Protein AF-A0A223ZMF4-F1 (afdb_monomer)

Mean predicted aligned error: 2.94 Å

Nearest PDB structures (foldseek):
  4goa-assembly1_A  TM=9.915E-01  e=5.843E-06  Canavalia ensiformis
  4gy7-assembly1_A  TM=9.925E-01  e=1.086E-05  Canavalia ensiformis
  1e9z-assembly1_B  TM=9.971E-01  e=1.335E-05  Helicobacter pylori
  1e9y-assembly1_B  TM=9.977E-01  e=1.883E-05  Helicobacter pylori
  4g7e-assembly1_A  TM=9.930E-01  e=2.480E-05  Cajanus cajan

Organism: NCBI:txid198431

Secondary structure (DSSP, 8-state):
--SSS--S---TT------TT----PPEEEEEEE-S-TTHHHHHHHTTEEEEEEE--SS-HHHHH-----HHHHHTT-

Solvent-accessible surface area (backbone atoms only — not comparable to full-atom values): 5122 Å² total; per-residue (Å²): 138,87,71,83,92,76,86,78,86,82,54,100,87,57,86,84,81,92,56,86,97,61,86,89,75,82,65,37,74,44,74,82,35,53,42,39,55,78,67,57,58,55,58,36,44,78,74,44,30,75,41,82,37,62,15,26,80,27,85,40,74,63,17,77,75,35,56,48,44,74,56,72,72,46,57,76,73,106

InterPro domains:
  IPR006680 Amidohydrolase-related [PF01979] (23-75)
  IPR011059 Metal-dependent hydrolase, composite domain superfamily [G3DSA:2.30.40.10] (1-26)
  IPR017951 Urease alpha subunit, C-terminal [PS51368] (27-78)
  IPR032466 Metal-dependent hydrolase [SSF51556] (27-78)
  IPR050112 Urease Alpha Subunit [PTHR43440] (1-78)

Sequence (78 aa):
DVQPGVDIVIGPGTEIIAGEGLIATPGAIDAHIHFICPQQVEEALMSGVTTRIGGGTGPATGTNATTCTPGRWNLHRM

pLDDT: mean 98.01, std 2.06, range [81.06, 98.81]

Foldseek 3Di:
DPDPPDPDDDDPPDDDDDQPPHDDDQQAAAADDLPQDPVVVVVSVVVRHPHYHFAYQHNDPDSVVGRHQDDDVSVVVD

Radius of gyration: 20.18 Å; Cα contacts (8 Å, |Δi|>4): 84; chains: 1; bounding box: 45×25×51 Å

Structure (mmCIF, N/CA/C/O backbone):
data_AF-A0A223ZMF4-F1
#
_entry.id   AF-A0A223ZMF4-F1
#
loop_
_atom_site.group_PDB
_atom_site.id
_atom_site.type_symbol
_atom_site.label_atom_id
_atom_site.label_alt_id
_atom_site.label_comp_id
_atom_site.label_asym_id
_atom_site.label_entity_id
_atom_site.label_seq_id
_atom_site.pdbx_PDB_ins_code
_atom_site.Cartn_x
_atom_site.Cartn_y
_atom_site.Cartn_z
_atom_site.occupancy
_atom_site.B_iso_or_equiv
_atom_site.auth_seq_id
_atom_site.auth_comp_id
_atom_site.auth_asym_id
_atom_site.auth_atom_id
_atom_site.pdbx_PDB_model_num
ATOM 1 N N . ASP A 1 1 ? -21.474 -7.432 25.348 1.00 81.06 1 ASP A N 1
ATOM 2 C CA . ASP A 1 1 ? -22.684 -8.076 25.916 1.00 81.06 1 ASP A CA 1
ATOM 3 C C . ASP A 1 1 ? -23.695 -7.099 26.502 1.00 81.06 1 ASP A C 1
ATOM 5 O O . ASP A 1 1 ? -24.884 -7.301 26.315 1.00 81.06 1 ASP A O 1
ATOM 9 N N . VAL A 1 2 ? -23.248 -6.052 27.206 1.00 95.06 2 VAL A N 1
ATOM 10 C CA . VAL A 1 2 ? -24.124 -5.149 27.985 1.00 95.06 2 VAL A CA 1
ATOM 11 C C . VAL A 1 2 ? -24.313 -3.749 27.383 1.00 95.06 2 VAL A C 1
ATOM 13 O O . VAL A 1 2 ? -25.130 -2.978 27.877 1.00 95.06 2 VAL A O 1
ATOM 16 N N . GLN A 1 3 ? -23.548 -3.392 26.347 1.00 97.81 3 GLN A N 1
ATOM 17 C CA . GLN A 1 3 ? -23.615 -2.073 25.710 1.00 97.81 3 GLN A CA 1
ATOM 18 C C . GLN A 1 3 ? -24.600 -2.092 24.527 1.00 97.81 3 GLN A C 1
ATOM 20 O O . GLN A 1 3 ? -24.566 -3.039 23.738 1.00 97.81 3 GLN A O 1
ATOM 25 N N . PRO A 1 4 ? -25.469 -1.074 24.381 1.00 96.94 4 PRO A N 1
ATOM 26 C CA . PRO A 1 4 ? -26.373 -0.966 23.238 1.00 96.94 4 PRO A CA 1
ATOM 27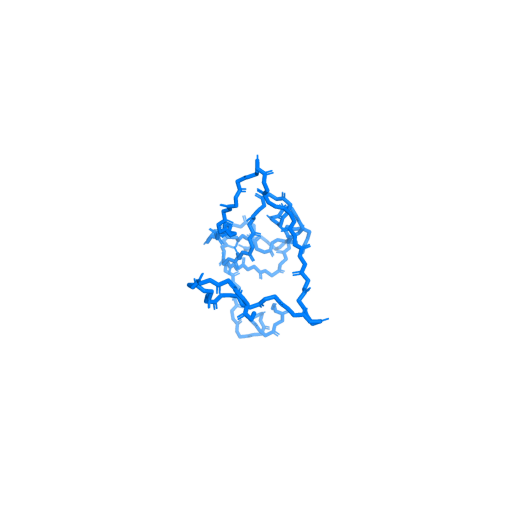 C C . PRO A 1 4 ? -25.633 -0.490 21.973 1.00 96.94 4 PRO A C 1
ATOM 29 O O . PRO A 1 4 ? -24.678 0.274 22.071 1.00 96.94 4 PRO A O 1
ATOM 32 N N . GLY A 1 5 ? -26.110 -0.894 20.787 1.00 96.25 5 GLY A N 1
ATOM 33 C CA . GLY A 1 5 ? -25.682 -0.326 19.495 1.00 96.25 5 GLY A CA 1
ATOM 34 C C . GLY A 1 5 ? -24.243 -0.641 19.063 1.00 96.25 5 GLY A C 1
ATOM 35 O O . GLY A 1 5 ? -23.610 0.189 18.420 1.00 96.25 5 GLY A O 1
ATOM 36 N N . VAL A 1 6 ? -23.702 -1.799 19.451 1.00 96.75 6 VAL A N 1
ATOM 37 C CA . VAL A 1 6 ? -22.328 -2.203 19.110 1.00 96.75 6 VAL A CA 1
ATOM 38 C C . VAL A 1 6 ? -22.291 -2.946 17.770 1.00 96.75 6 VAL A C 1
ATOM 40 O O . 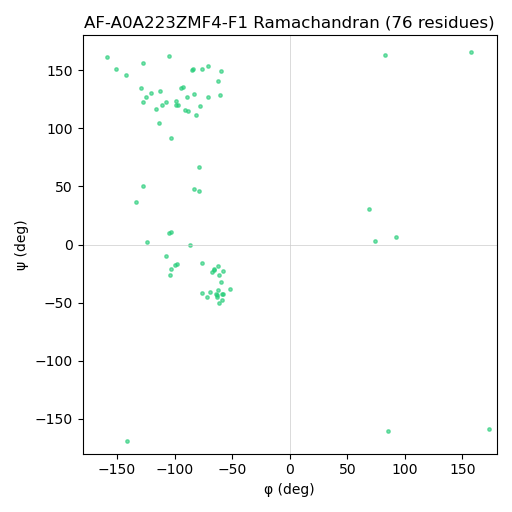VAL A 1 6 ? -22.781 -4.069 17.691 1.00 96.75 6 VAL A O 1
ATOM 43 N N . ASP A 1 7 ? -21.633 -2.355 16.765 1.00 96.88 7 ASP A N 1
ATOM 44 C CA . ASP A 1 7 ? -21.374 -2.981 15.452 1.00 96.88 7 ASP A CA 1
ATOM 45 C C . ASP A 1 7 ? -19.924 -3.486 15.288 1.00 96.88 7 ASP A C 1
ATOM 47 O O . ASP A 1 7 ? -19.649 -4.359 14.466 1.00 96.88 7 ASP A O 1
ATOM 51 N N . ILE A 1 8 ? -18.982 -2.960 16.082 1.00 97.06 8 ILE A N 1
ATOM 52 C CA . ILE A 1 8 ? -17.569 -3.370 16.096 1.00 97.06 8 ILE A CA 1
ATOM 53 C C . ILE A 1 8 ? -17.272 -4.021 17.449 1.00 97.06 8 ILE A C 1
ATOM 55 O O . ILE A 1 8 ? -17.165 -3.344 18.471 1.00 97.06 8 ILE A O 1
ATOM 59 N N . VAL A 1 9 ? -17.166 -5.350 17.462 1.00 96.81 9 VAL A N 1
ATOM 60 C CA . VAL A 1 9 ? -16.985 -6.139 18.690 1.00 96.81 9 VAL A CA 1
ATOM 61 C C . VAL A 1 9 ? -15.511 -6.187 19.097 1.00 96.81 9 VAL A C 1
ATOM 63 O O . VAL A 1 9 ? -14.653 -6.565 18.302 1.00 96.81 9 VAL A O 1
ATOM 66 N N . ILE A 1 10 ? -15.232 -5.869 20.363 1.00 97.75 10 ILE A N 1
ATOM 67 C CA . ILE A 1 10 ? -13.917 -6.045 20.990 1.00 97.75 10 ILE A CA 1
ATOM 68 C C . ILE A 1 10 ? -13.942 -7.339 21.805 1.00 97.75 10 ILE A C 1
ATOM 70 O O . ILE A 1 10 ? -14.787 -7.506 22.686 1.00 97.75 10 ILE A O 1
ATOM 74 N N . GLY A 1 11 ? -13.020 -8.254 21.514 1.00 97.50 11 GLY A N 1
ATOM 75 C CA . GLY A 1 11 ? -12.900 -9.540 22.193 1.00 97.50 11 GLY A CA 1
ATOM 76 C C . GLY A 1 11 ? -11.444 -9.958 22.414 1.00 97.50 11 GLY A C 1
ATOM 77 O O . GLY A 1 11 ? -10.530 -9.168 22.190 1.00 97.50 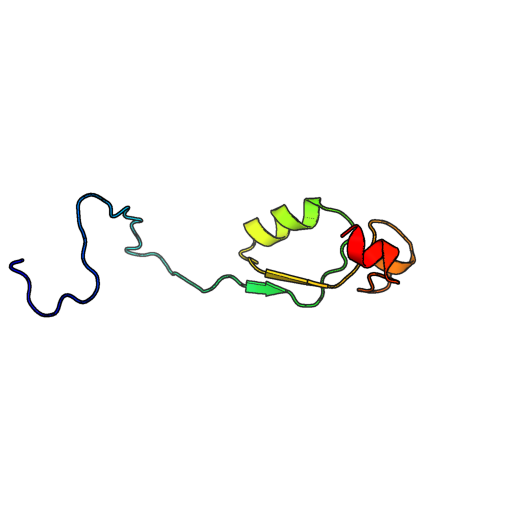11 GLY A O 1
ATOM 78 N N . PRO A 1 12 ? -11.197 -11.217 22.818 1.00 97.69 12 PRO A N 1
ATOM 79 C CA . PRO A 1 12 ? -9.853 -11.695 23.159 1.00 97.69 12 PRO A CA 1
ATOM 80 C C . PRO A 1 12 ? -8.836 -11.664 22.007 1.00 97.69 12 PRO A C 1
ATOM 82 O O . PRO A 1 12 ? -7.640 -11.749 22.255 1.00 97.69 12 PRO A O 1
ATOM 85 N N . GLY A 1 13 ? -9.304 -11.585 20.756 1.00 97.94 13 GLY A N 1
ATOM 86 C CA . GLY A 1 13 ? -8.465 -11.507 19.555 1.00 97.94 13 GLY A CA 1
ATOM 87 C C . GLY A 1 13 ? -8.368 -10.108 18.942 1.00 97.94 13 GLY A C 1
ATOM 88 O O . GLY A 1 13 ? -7.925 -9.990 17.803 1.00 97.94 13 GLY A O 1
ATOM 89 N N . THR A 1 14 ? -8.835 -9.069 19.639 1.00 98.19 14 THR A N 1
ATOM 90 C CA . THR A 1 14 ? -8.851 -7.694 19.124 1.00 98.19 14 THR A CA 1
ATOM 91 C C . THR A 1 14 ? -7.639 -6.916 19.637 1.00 98.19 14 THR A C 1
ATOM 93 O O . THR A 1 14 ? -7.496 -6.730 20.841 1.00 98.19 14 THR A O 1
ATOM 96 N N . GLU A 1 15 ? -6.800 -6.426 18.722 1.00 98.38 15 GLU A N 1
ATOM 97 C CA . GLU A 1 15 ? -5.743 -5.448 19.020 1.00 98.38 15 GLU A CA 1
ATOM 98 C C . GLU A 1 15 ? -6.304 -4.017 18.984 1.00 98.38 15 GLU A C 1
ATOM 100 O O . GLU A 1 15 ? -7.249 -3.739 18.238 1.00 98.38 15 GLU A O 1
ATOM 105 N N . ILE A 1 16 ? -5.726 -3.109 19.776 1.00 97.81 16 ILE A N 1
ATOM 106 C CA . ILE A 1 16 ? -6.191 -1.730 19.942 1.00 97.81 16 ILE A CA 1
ATOM 107 C C . ILE A 1 16 ? -5.060 -0.740 19.647 1.00 97.81 16 ILE A C 1
ATOM 109 O O . ILE A 1 16 ? -3.999 -0.768 20.263 1.00 97.81 16 ILE A O 1
ATOM 113 N N . ILE A 1 17 ? -5.332 0.213 18.753 1.00 98.00 17 ILE A N 1
ATOM 114 C CA . ILE A 1 17 ? -4.497 1.400 18.537 1.00 98.00 17 ILE A CA 1
ATOM 115 C C . ILE A 1 17 ? -5.278 2.621 19.034 1.00 98.00 17 ILE A C 1
ATOM 117 O O . ILE A 1 17 ? -6.375 2.896 18.547 1.00 98.00 17 ILE A O 1
ATOM 121 N N . ALA A 1 18 ? -4.717 3.336 20.011 1.00 98.00 18 ALA A N 1
ATOM 122 C CA . ALA A 1 18 ? -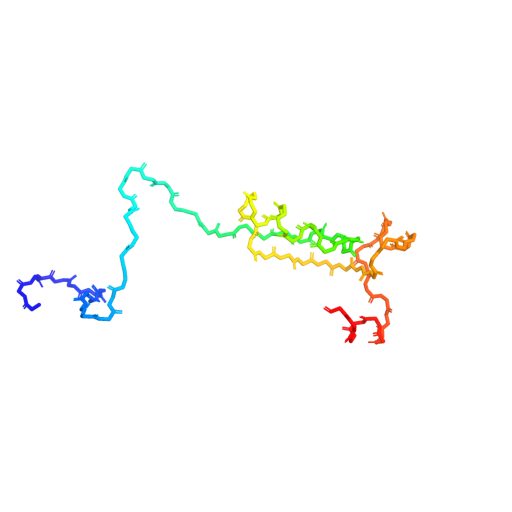5.292 4.556 20.577 1.00 98.00 18 ALA A CA 1
ATOM 123 C C . ALA A 1 18 ? -5.211 5.718 19.567 1.00 98.00 18 ALA A C 1
ATOM 125 O O . ALA A 1 18 ? -4.145 5.996 19.016 1.00 98.00 18 ALA A O 1
ATOM 126 N N . GLY A 1 19 ? -6.345 6.368 19.300 1.00 97.19 19 GLY A N 1
ATOM 127 C CA . GLY A 1 19 ? -6.487 7.419 18.281 1.00 97.19 19 GLY A CA 1
ATOM 128 C C . GLY A 1 19 ? -7.023 8.745 18.822 1.00 97.19 19 GLY A C 1
ATOM 129 O O . GLY A 1 19 ? -7.257 9.676 18.051 1.00 97.19 19 GLY A O 1
ATOM 130 N N . GLU A 1 20 ? -7.260 8.847 20.129 1.00 98.25 20 GLU A N 1
ATOM 131 C CA . GLU A 1 20 ? -7.780 10.052 20.764 1.00 98.25 20 GLU A CA 1
ATOM 132 C C . GLU A 1 20 ? -6.838 11.249 20.561 1.00 98.25 20 GLU A C 1
ATOM 134 O O . GLU A 1 20 ? -5.635 11.182 20.797 1.00 98.25 20 GLU A O 1
ATOM 139 N N . GLY A 1 21 ? -7.389 12.366 20.081 1.00 98.31 21 GLY A N 1
ATOM 140 C CA . GLY A 1 21 ? -6.609 13.571 19.779 1.00 98.31 21 GLY A CA 1
ATOM 141 C C . GLY A 1 21 ? -5.750 13.493 18.509 1.00 98.31 21 GLY A C 1
ATOM 142 O O . GLY A 1 21 ? -5.053 14.462 18.210 1.00 98.31 21 GLY A O 1
ATOM 143 N N . LEU A 1 22 ? -5.808 12.392 17.749 1.00 98.38 22 LEU A N 1
ATOM 144 C CA . LEU A 1 22 ? -5.101 12.224 16.477 1.00 98.38 22 LEU A CA 1
ATOM 145 C C . LEU A 1 22 ? -6.051 12.352 15.276 1.00 98.38 22 LEU A C 1
ATOM 147 O O . LEU A 1 22 ? -7.270 12.238 15.397 1.00 98.38 22 LEU A O 1
ATOM 151 N N . ILE A 1 23 ? -5.477 12.577 14.092 1.00 98.31 23 ILE A N 1
ATOM 152 C CA . ILE A 1 23 ? -6.200 12.567 12.814 1.00 98.31 23 ILE A CA 1
ATOM 153 C C . ILE A 1 23 ? -5.803 11.306 12.052 1.00 98.31 23 ILE A C 1
ATOM 155 O O . ILE A 1 23 ? -4.629 11.105 11.746 1.00 98.31 23 ILE A O 1
ATOM 159 N N . ALA A 1 24 ? -6.793 10.488 11.703 1.00 97.56 24 ALA A N 1
ATOM 160 C CA . ALA A 1 24 ? -6.620 9.384 10.771 1.00 97.56 24 A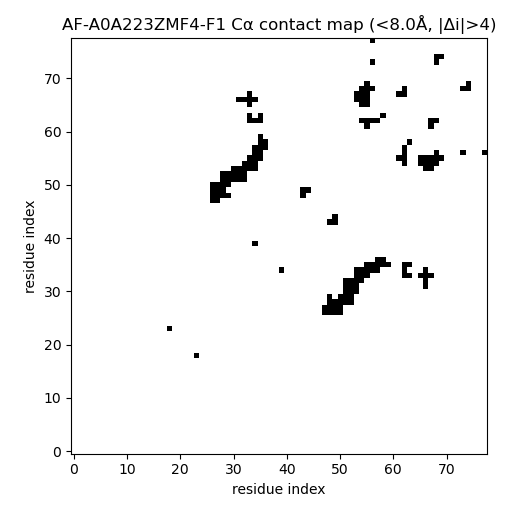LA A CA 1
ATOM 161 C C . ALA A 1 24 ? -7.000 9.836 9.355 1.00 97.56 24 ALA A C 1
ATOM 163 O O . ALA A 1 24 ? -8.039 10.467 9.150 1.00 97.56 24 ALA A O 1
ATOM 164 N N . THR A 1 25 ? -6.169 9.491 8.373 1.00 98.56 25 THR A N 1
ATOM 165 C CA . THR A 1 25 ? -6.446 9.708 6.946 1.00 98.56 25 THR A CA 1
ATOM 166 C C . THR A 1 25 ? -6.258 8.398 6.182 1.00 98.56 25 THR A C 1
ATOM 168 O O . THR A 1 25 ? -5.538 7.515 6.658 1.00 98.56 25 THR A O 1
ATOM 171 N N . PRO A 1 26 ? -6.891 8.226 5.009 1.00 98.69 26 PRO A N 1
ATOM 172 C CA . PRO A 1 26 ? -6.489 7.175 4.087 1.00 98.69 26 PRO A CA 1
ATOM 173 C C . PRO A 1 26 ? -5.027 7.363 3.677 1.00 98.69 26 PRO A C 1
ATOM 175 O O . PRO A 1 26 ? -4.555 8.492 3.556 1.00 98.69 26 PRO A O 1
ATOM 178 N N . GLY A 1 27 ? -4.327 6.265 3.400 1.00 98.69 27 GLY A N 1
ATOM 179 C CA . GLY A 1 27 ? -3.000 6.361 2.800 1.00 98.69 27 GLY A CA 1
ATOM 180 C C . GLY A 1 27 ? -3.060 7.016 1.417 1.00 98.69 27 GLY A C 1
ATOM 181 O O . GLY A 1 27 ? -3.989 6.767 0.642 1.00 98.69 27 GLY A O 1
ATOM 182 N N . ALA A 1 28 ? -2.079 7.862 1.110 1.00 98.69 28 ALA A N 1
ATOM 183 C CA . ALA A 1 28 ? -2.020 8.565 -0.164 1.00 98.69 28 ALA A CA 1
ATOM 184 C C . ALA A 1 28 ? -1.683 7.612 -1.326 1.00 98.69 28 ALA A C 1
ATOM 186 O O . ALA A 1 28 ? -1.026 6.578 -1.154 1.00 98.69 28 ALA A O 1
ATOM 187 N N . ILE A 1 29 ? -2.134 7.989 -2.523 1.00 98.75 29 ILE A N 1
ATOM 188 C CA . ILE A 1 29 ? -1.868 7.280 -3.775 1.00 98.75 29 ILE A CA 1
ATOM 189 C C . ILE A 1 29 ? -1.058 8.209 -4.673 1.00 98.75 29 ILE A C 1
ATOM 191 O O . ILE A 1 29 ? -1.561 9.253 -5.088 1.00 98.75 29 ILE A O 1
ATOM 195 N N . ASP A 1 30 ? 0.171 7.815 -4.995 1.00 98.75 30 ASP A N 1
ATOM 196 C CA . ASP A 1 30 ? 0.991 8.503 -5.990 1.00 98.75 30 ASP A CA 1
ATOM 197 C C . ASP A 1 30 ? 0.912 7.754 -7.323 1.00 98.75 30 ASP A C 1
ATOM 199 O O . ASP A 1 30 ? 1.251 6.571 -7.408 1.00 98.75 30 ASP A O 1
ATOM 203 N N . ALA A 1 31 ? 0.435 8.445 -8.358 1.00 98.62 31 ALA A N 1
ATOM 204 C CA . ALA A 1 31 ? 0.236 7.894 -9.692 1.00 98.62 31 ALA A CA 1
ATOM 205 C C . ALA A 1 31 ? 1.293 8.329 -10.722 1.00 98.62 31 ALA A C 1
ATOM 207 O O . ALA A 1 31 ? 1.117 8.072 -11.915 1.00 98.62 31 ALA A O 1
ATOM 208 N N . HIS A 1 32 ? 2.375 8.984 -10.291 1.00 98.81 32 HIS A N 1
ATOM 209 C CA . HIS A 1 32 ? 3.452 9.454 -11.164 1.00 98.81 32 HIS A CA 1
ATOM 210 C C . HIS A 1 32 ? 4.825 8.982 -10.666 1.00 98.81 32 HIS A C 1
ATOM 212 O O . HIS A 1 32 ? 5.775 9.757 -10.545 1.00 98.81 32 HIS A O 1
ATOM 218 N N . ILE A 1 33 ? 4.958 7.682 -10.400 1.00 98.75 33 ILE A N 1
ATOM 219 C CA . ILE A 1 33 ? 6.217 7.126 -9.905 1.00 98.75 33 ILE A CA 1
ATOM 220 C C . ILE A 1 33 ? 7.131 6.689 -11.051 1.00 98.75 33 ILE A C 1
ATOM 222 O O . ILE A 1 33 ? 6.782 5.858 -11.891 1.00 98.75 33 ILE A O 1
ATOM 226 N N . HIS A 1 34 ? 8.359 7.192 -11.027 1.00 98.81 34 HIS A N 1
ATOM 227 C CA . HIS A 1 34 ? 9.473 6.602 -11.758 1.00 98.81 34 HIS A CA 1
ATOM 228 C C . HIS A 1 34 ? 10.166 5.601 -10.834 1.00 98.81 34 HIS A C 1
ATOM 230 O O . HIS A 1 34 ? 10.724 6.012 -9.818 1.00 98.81 34 HIS A O 1
ATOM 236 N N . PHE A 1 35 ? 10.151 4.306 -11.164 1.00 98.62 35 PHE A N 1
ATOM 237 C CA . PHE A 1 35 ? 10.828 3.267 -10.372 1.00 98.62 35 PHE A CA 1
ATOM 238 C C . PHE A 1 35 ? 12.340 3.252 -10.654 1.00 98.62 35 PHE A C 1
ATOM 240 O O . PHE A 1 35 ? 12.878 2.314 -11.251 1.00 98.62 35 PHE A O 1
ATOM 247 N N . ILE A 1 36 ? 13.016 4.331 -10.250 1.00 98.81 36 ILE A N 1
ATOM 248 C CA . ILE A 1 36 ? 14.457 4.557 -10.435 1.00 98.81 36 ILE A CA 1
ATOM 249 C C . ILE A 1 36 ? 15.250 3.715 -9.442 1.00 98.81 36 ILE A C 1
ATOM 251 O O . ILE A 1 36 ? 16.277 3.135 -9.798 1.00 98.81 36 ILE A O 1
ATOM 255 N N . CYS A 1 37 ? 14.787 3.643 -8.196 1.00 98.69 37 CYS A N 1
ATOM 256 C CA . CYS A 1 37 ? 15.441 2.854 -7.167 1.00 98.69 37 CYS A CA 1
ATOM 257 C C . CYS A 1 37 ? 14.433 2.347 -6.119 1.00 98.69 37 CYS A C 1
ATOM 259 O O . CYS A 1 37 ? 13.405 2.983 -5.879 1.00 98.69 37 CYS A O 1
ATOM 261 N N . PRO A 1 38 ? 14.697 1.194 -5.479 1.00 98.50 38 PRO A N 1
ATOM 262 C CA . PRO A 1 38 ? 13.785 0.631 -4.484 1.00 98.50 38 PRO A CA 1
ATOM 263 C C . PRO A 1 38 ? 13.656 1.493 -3.219 1.00 98.50 38 PRO A C 1
ATOM 265 O O . PRO A 1 38 ? 12.648 1.398 -2.530 1.00 98.50 38 PRO A O 1
ATOM 268 N N . GLN A 1 39 ? 14.622 2.364 -2.922 1.00 98.75 39 GLN A N 1
ATOM 269 C CA . GLN A 1 39 ? 14.610 3.231 -1.737 1.00 98.75 39 GLN A CA 1
ATOM 270 C C . 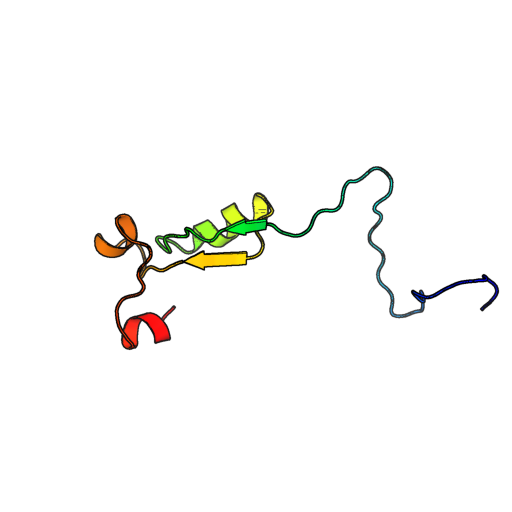GLN A 1 39 ? 13.419 4.202 -1.728 1.00 98.75 39 GLN A C 1
ATOM 272 O O . GLN A 1 39 ? 12.927 4.557 -0.661 1.00 98.75 39 GLN A O 1
ATOM 277 N N . GLN A 1 40 ? 12.886 4.564 -2.903 1.00 98.56 40 GLN A N 1
ATOM 278 C CA . GLN A 1 40 ? 11.678 5.393 -3.014 1.00 98.56 40 GLN A CA 1
ATOM 279 C C . GLN A 1 40 ? 10.460 4.768 -2.310 1.00 98.56 40 GLN A C 1
ATOM 281 O O . GLN A 1 40 ? 9.534 5.487 -1.950 1.00 98.56 40 GLN A O 1
ATOM 286 N N . VAL A 1 41 ? 10.440 3.442 -2.109 1.00 98.25 41 VAL A N 1
ATOM 287 C CA . VAL A 1 41 ? 9.386 2.741 -1.357 1.00 98.25 41 VAL A CA 1
ATOM 288 C C . VAL A 1 41 ? 9.289 3.257 0.077 1.00 98.25 41 VAL A C 1
ATOM 290 O O . VAL A 1 41 ? 8.186 3.521 0.550 1.00 98.25 41 VAL A O 1
ATOM 293 N N . GLU A 1 42 ? 10.430 3.373 0.753 1.00 98.50 42 GLU A N 1
ATOM 294 C CA . GLU A 1 42 ? 10.498 3.768 2.158 1.00 98.50 42 GLU A CA 1
ATOM 295 C C . GLU A 1 42 ? 10.165 5.250 2.311 1.00 98.50 42 GLU A C 1
ATOM 297 O O . GLU A 1 42 ? 9.304 5.599 3.111 1.00 98.50 42 GLU A O 1
ATOM 302 N N . GLU A 1 43 ? 10.737 6.100 1.458 1.00 98.56 43 GLU A N 1
ATOM 303 C CA . GLU A 1 43 ? 10.457 7.540 1.458 1.00 98.56 43 GLU A CA 1
ATOM 304 C C . GLU A 1 43 ? 8.963 7.836 1.220 1.00 98.56 43 GLU A C 1
ATOM 306 O O . GLU A 1 43 ? 8.338 8.638 1.919 1.00 98.56 43 GLU A O 1
ATOM 311 N N . ALA A 1 44 ? 8.342 7.124 0.272 1.00 98.62 44 ALA A N 1
ATOM 312 C CA . ALA A 1 44 ? 6.911 7.240 0.017 1.00 98.62 44 ALA A CA 1
ATOM 313 C C . ALA A 1 44 ? 6.085 6.804 1.240 1.00 98.62 44 ALA A C 1
ATOM 315 O O . ALA A 1 44 ? 5.175 7.517 1.657 1.00 98.62 44 ALA A O 1
ATOM 316 N N . LEU A 1 45 ? 6.428 5.676 1.866 1.00 98.56 45 LEU A N 1
ATOM 317 C CA . LEU A 1 45 ? 5.697 5.193 3.036 1.00 98.56 45 LEU A CA 1
ATOM 318 C C . LEU A 1 45 ? 5.814 6.154 4.228 1.00 98.56 45 LEU A C 1
ATOM 320 O O . LEU A 1 45 ? 4.806 6.438 4.875 1.00 98.56 45 LEU A O 1
ATOM 324 N N . MET A 1 46 ? 7.009 6.692 4.487 1.00 98.56 46 MET A N 1
ATOM 325 C CA . MET A 1 46 ? 7.254 7.628 5.594 1.00 98.56 46 MET A CA 1
ATOM 326 C C . MET A 1 46 ? 6.552 8.979 5.403 1.00 98.56 46 MET A C 1
ATOM 328 O O . MET A 1 46 ? 6.244 9.653 6.383 1.00 98.56 46 MET A O 1
ATOM 332 N N . SER A 1 47 ? 6.233 9.351 4.161 1.00 98.44 47 SER A N 1
ATOM 333 C CA . SER A 1 47 ? 5.397 10.521 3.851 1.00 98.44 47 SER A CA 1
ATOM 334 C C . SER A 1 47 ? 3.886 10.229 3.842 1.00 98.44 47 SER A C 1
ATOM 336 O O . SER A 1 47 ? 3.088 11.143 3.634 1.00 98.44 47 SER A O 1
ATOM 338 N N . GLY A 1 48 ? 3.470 8.982 4.096 1.00 98.56 48 GLY A N 1
ATOM 339 C CA . GLY A 1 48 ? 2.063 8.568 4.147 1.00 98.56 48 GLY A CA 1
ATOM 340 C C . GLY A 1 48 ? 1.492 8.040 2.824 1.00 98.56 48 GLY A C 1
ATOM 341 O O . GLY A 1 48 ? 0.293 7.761 2.747 1.00 98.56 48 GLY A O 1
ATOM 342 N N . VAL A 1 49 ? 2.316 7.868 1.783 1.00 98.81 49 VAL A N 1
ATOM 343 C CA . VAL A 1 49 ? 1.923 7.238 0.512 1.00 98.81 49 VAL A CA 1
ATOM 344 C C . VAL A 1 49 ? 1.978 5.720 0.653 1.00 98.81 49 VAL A C 1
ATOM 346 O O . VAL A 1 49 ? 3.046 5.112 0.739 1.00 98.81 49 VAL A O 1
ATOM 349 N N . THR A 1 50 ? 0.813 5.078 0.627 1.00 98.75 50 THR A N 1
ATOM 350 C CA . THR A 1 50 ? 0.699 3.619 0.778 1.00 98.75 50 THR A CA 1
ATOM 351 C C . THR A 1 50 ? 0.574 2.893 -0.557 1.00 98.75 50 THR A C 1
ATOM 353 O O . THR A 1 50 ? 0.826 1.690 -0.618 1.00 98.75 50 THR A O 1
ATOM 356 N N . THR A 1 51 ? 0.234 3.603 -1.639 1.00 98.81 51 THR A N 1
ATOM 357 C CA . THR A 1 51 ? 0.119 3.036 -2.991 1.00 98.81 51 THR A CA 1
ATOM 358 C C . THR A 1 51 ? 0.913 3.857 -3.999 1.00 98.81 51 THR A C 1
ATOM 360 O O . THR A 1 51 ? 0.832 5.082 -4.023 1.00 98.81 51 THR A O 1
ATOM 363 N N . ARG A 1 52 ? 1.663 3.165 -4.859 1.00 98.44 52 ARG A N 1
ATOM 364 C CA . ARG A 1 52 ? 2.531 3.744 -5.889 1.00 98.44 52 ARG A CA 1
ATOM 365 C C . ARG A 1 52 ? 2.194 3.125 -7.241 1.00 98.44 52 ARG A C 1
ATOM 367 O O . ARG A 1 52 ? 2.269 1.906 -7.384 1.00 98.44 52 ARG A O 1
ATOM 374 N N . ILE A 1 53 ? 1.839 3.950 -8.219 1.00 98.75 53 ILE A N 1
ATOM 375 C CA . ILE A 1 53 ? 1.537 3.548 -9.596 1.00 98.75 53 ILE A CA 1
ATOM 376 C C . ILE A 1 53 ? 2.520 4.272 -10.511 1.00 98.75 53 ILE A C 1
ATOM 378 O O . ILE A 1 53 ? 2.729 5.480 -10.398 1.00 98.75 53 ILE A O 1
ATOM 382 N N . GLY A 1 54 ? 3.157 3.525 -11.405 1.00 98.44 54 GLY A N 1
ATOM 383 C CA . GLY A 1 54 ? 4.229 4.066 -12.219 1.00 98.44 54 GLY A CA 1
ATOM 384 C C . GLY A 1 54 ? 4.927 3.012 -13.060 1.00 98.44 54 GLY A C 1
ATOM 385 O O . GLY A 1 54 ? 4.385 1.931 -13.302 1.00 98.44 54 GLY A O 1
ATOM 386 N N . GLY A 1 55 ? 6.151 3.322 -13.476 1.00 98.75 55 GLY A N 1
ATOM 387 C CA . GLY A 1 55 ? 6.969 2.423 -14.279 1.00 98.75 55 GLY A CA 1
ATOM 388 C C . GLY A 1 55 ? 8.452 2.750 -14.195 1.00 98.75 55 GLY A C 1
ATOM 389 O O . GLY A 1 55 ? 8.852 3.834 -13.770 1.00 98.75 55 GLY A O 1
ATOM 390 N N . GLY A 1 56 ? 9.277 1.784 -14.568 1.00 98.56 56 GLY A N 1
ATOM 391 C CA . GLY A 1 56 ? 10.725 1.916 -14.549 1.00 98.56 56 GLY A CA 1
ATOM 392 C C . GLY A 1 56 ? 11.429 0.573 -14.485 1.00 98.56 56 GLY A C 1
ATOM 393 O O . GLY A 1 56 ? 10.821 -0.456 -14.208 1.00 98.56 56 GLY A O 1
ATOM 394 N N . THR A 1 57 ? 12.728 0.588 -14.755 1.00 98.62 57 THR A N 1
ATOM 395 C CA . THR A 1 57 ? 13.611 -0.588 -14.681 1.00 98.62 57 THR A CA 1
ATOM 396 C C . THR A 1 57 ? 14.901 -0.260 -13.932 1.00 98.62 57 THR A C 1
ATOM 398 O O . THR A 1 57 ? 15.985 -0.693 -14.326 1.00 98.62 57 THR A O 1
ATOM 401 N N . GLY A 1 58 ? 14.814 0.578 -12.900 1.00 98.56 58 GLY A N 1
ATOM 402 C CA . GLY A 1 58 ? 15.981 1.116 -12.210 1.00 98.56 58 GLY A CA 1
ATOM 403 C C . GLY A 1 58 ? 16.553 2.373 -12.889 1.00 98.56 58 GLY A C 1
ATOM 404 O O . GLY A 1 58 ? 15.857 2.992 -13.702 1.00 98.56 58 GLY A O 1
ATOM 405 N N . PRO A 1 59 ? 17.819 2.749 -12.618 1.00 98.56 59 PRO A N 1
ATOM 406 C CA . PRO A 1 59 ? 18.413 4.036 -13.006 1.00 98.56 59 PRO A CA 1
ATOM 407 C C . PRO A 1 59 ? 18.855 4.094 -14.482 1.00 98.56 59 PRO A C 1
ATOM 409 O O . PRO A 1 59 ? 19.958 4.530 -14.812 1.00 98.56 59 PRO A O 1
ATOM 412 N N . ALA A 1 60 ? 17.999 3.633 -15.392 1.00 98.56 60 ALA A N 1
ATOM 413 C CA . ALA A 1 60 ? 18.190 3.737 -16.833 1.00 98.56 60 ALA A CA 1
ATOM 414 C C . ALA A 1 60 ? 17.704 5.099 -17.352 1.00 98.56 60 ALA A C 1
ATOM 416 O O . ALA A 1 60 ? 16.733 5.653 -16.839 1.00 98.56 60 ALA A O 1
ATOM 417 N N . THR A 1 61 ? 18.305 5.605 -18.437 1.00 98.62 61 THR A N 1
ATOM 418 C CA . THR A 1 61 ? 17.889 6.867 -19.083 1.00 98.62 61 THR A CA 1
ATOM 419 C C . THR A 1 61 ? 16.389 6.901 -19.390 1.00 98.62 61 THR A C 1
ATOM 421 O O . THR A 1 61 ? 15.751 7.929 -19.190 1.00 98.62 61 THR A O 1
ATOM 424 N N . GLY A 1 62 ? 15.814 5.769 -19.817 1.00 98.62 62 GLY A N 1
ATOM 425 C CA . GLY A 1 62 ? 14.377 5.641 -20.068 1.00 98.62 62 GLY A CA 1
ATOM 426 C C . GLY A 1 62 ? 13.535 5.868 -18.812 1.00 98.62 62 GLY A C 1
ATOM 427 O O . GLY A 1 62 ? 12.634 6.701 -18.841 1.00 98.62 62 GLY A O 1
ATOM 428 N N . THR A 1 63 ? 13.858 5.201 -17.700 1.00 98.75 63 THR A N 1
ATOM 429 C CA . THR A 1 63 ? 13.171 5.404 -16.414 1.00 98.75 63 THR A CA 1
ATOM 430 C C . THR A 1 63 ? 13.348 6.823 -15.895 1.00 98.75 63 THR A C 1
ATOM 432 O O . THR A 1 63 ? 12.405 7.399 -15.378 1.00 98.75 63 THR A O 1
ATOM 435 N N . ASN A 1 64 ? 14.531 7.420 -16.049 1.00 98.50 64 ASN A N 1
ATOM 436 C CA . ASN A 1 64 ? 14.783 8.784 -15.576 1.00 98.50 64 ASN A CA 1
ATOM 437 C C . ASN A 1 64 ? 13.952 9.834 -16.334 1.00 98.50 64 ASN A C 1
ATOM 439 O O . ASN A 1 64 ? 13.750 10.931 -15.825 1.00 98.50 64 ASN A O 1
ATOM 443 N N . ALA A 1 65 ? 13.485 9.509 -17.542 1.00 98.56 65 ALA A N 1
ATOM 444 C CA . ALA A 1 65 ? 12.675 10.397 -18.369 1.00 98.56 65 ALA A CA 1
ATOM 445 C C . ALA A 1 65 ? 11.182 10.026 -18.393 1.00 98.56 65 ALA A C 1
ATOM 447 O O . ALA A 1 65 ? 10.347 10.889 -18.644 1.00 98.56 65 ALA A O 1
ATOM 448 N N . THR A 1 66 ? 10.829 8.754 -18.177 1.00 98.69 66 THR A N 1
ATOM 4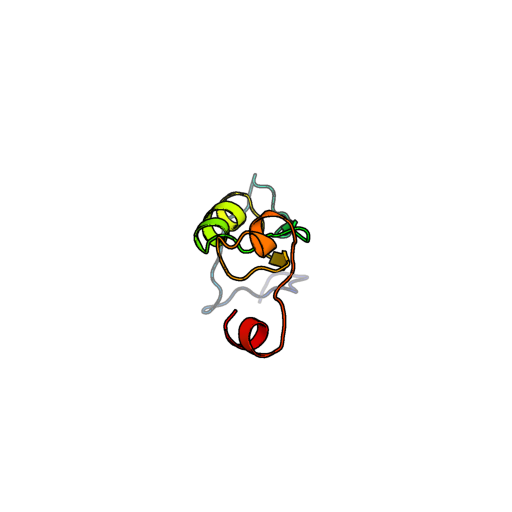49 C CA . THR A 1 66 ? 9.473 8.226 -18.413 1.00 98.69 66 THR A CA 1
ATOM 450 C C . THR A 1 66 ? 9.060 7.201 -17.355 1.00 98.69 66 THR A C 1
ATOM 452 O O . THR A 1 66 ? 9.880 6.399 -16.911 1.00 98.69 66 THR A O 1
ATOM 455 N N . THR A 1 67 ? 7.775 7.169 -16.996 1.00 98.62 67 THR A N 1
ATOM 456 C CA . THR A 1 67 ? 7.166 6.177 -16.087 1.00 98.62 67 THR A CA 1
ATOM 457 C C . THR A 1 67 ? 6.798 4.879 -16.813 1.00 98.62 67 THR A C 1
ATOM 459 O O . THR A 1 67 ? 5.695 4.348 -16.692 1.00 98.62 67 THR A O 1
ATOM 462 N N . CYS A 1 68 ? 7.732 4.346 -17.600 1.00 98.69 68 CYS A N 1
ATOM 463 C CA . CYS A 1 68 ? 7.507 3.175 -18.442 1.00 98.69 68 CYS A CA 1
ATOM 464 C C . CYS A 1 68 ? 8.327 1.978 -17.956 1.00 98.69 68 CYS A C 1
ATOM 466 O O . CYS A 1 68 ? 9.540 2.079 -17.784 1.00 98.69 68 CYS A O 1
ATOM 468 N N . THR A 1 69 ? 7.683 0.815 -17.839 1.00 98.75 69 THR A N 1
ATOM 469 C CA . THR A 1 69 ? 8.352 -0.487 -17.679 1.00 98.75 69 THR A CA 1
ATOM 470 C C . THR A 1 69 ? 8.303 -1.226 -19.025 1.00 98.75 69 THR A C 1
ATOM 472 O O . THR A 1 69 ? 7.302 -1.877 -19.333 1.00 98.75 69 THR A O 1
ATOM 475 N N . PRO A 1 70 ? 9.317 -1.080 -19.903 1.00 98.50 70 PRO A N 1
ATOM 476 C CA . PRO A 1 70 ? 9.174 -1.425 -21.314 1.00 98.50 70 PRO A CA 1
ATOM 477 C C . PRO A 1 70 ? 9.259 -2.932 -21.583 1.00 98.50 70 PRO A C 1
ATOM 479 O O . PRO A 1 70 ? 10.302 -3.559 -21.403 1.00 98.50 70 PRO A O 1
ATOM 482 N N . GLY A 1 71 ? 8.183 -3.494 -22.134 1.00 98.50 71 GLY A N 1
ATOM 483 C CA . GLY A 1 71 ? 8.146 -4.858 -22.665 1.00 98.50 71 GLY A CA 1
ATOM 484 C C . GLY A 1 71 ? 7.905 -5.947 -21.615 1.00 98.50 71 GLY A C 1
ATOM 485 O O . GLY A 1 71 ? 8.057 -5.748 -20.412 1.00 98.50 71 GLY A O 1
ATOM 486 N N . ARG A 1 72 ? 7.525 -7.140 -22.096 1.00 98.38 72 ARG A N 1
ATOM 487 C CA . ARG A 1 72 ? 7.097 -8.265 -21.243 1.00 98.38 72 ARG A CA 1
ATOM 488 C C . ARG A 1 72 ? 8.164 -8.688 -20.235 1.00 98.38 72 ARG A C 1
ATOM 490 O O . ARG A 1 72 ? 7.841 -8.931 -19.083 1.00 98.38 72 ARG A O 1
ATOM 497 N N . TRP A 1 73 ? 9.427 -8.758 -20.655 1.00 98.44 73 TRP A N 1
ATOM 498 C CA . TRP A 1 73 ? 10.512 -9.210 -19.782 1.00 98.44 73 TRP A CA 1
ATOM 499 C 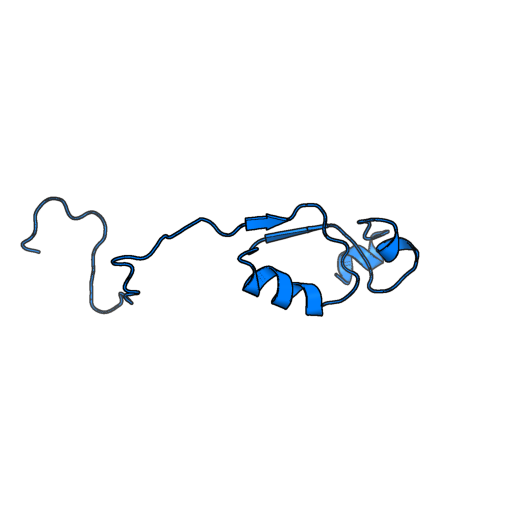C . TRP A 1 73 ? 10.717 -8.283 -18.576 1.00 98.44 73 TRP A C 1
ATOM 501 O O . TRP A 1 73 ? 10.841 -8.772 -17.459 1.00 98.44 73 TRP A O 1
ATOM 511 N N . ASN A 1 74 ? 10.686 -6.960 -18.781 1.00 98.44 74 ASN A N 1
ATOM 512 C CA . ASN A 1 74 ? 10.822 -6.000 -17.685 1.00 98.44 74 ASN A CA 1
ATOM 513 C C . ASN A 1 74 ? 9.595 -6.015 -16.769 1.00 98.44 74 ASN A C 1
ATOM 515 O O . ASN A 1 74 ? 9.762 -6.017 -15.557 1.00 98.44 74 ASN A O 1
ATOM 519 N N . LEU A 1 75 ? 8.381 -6.111 -17.324 1.00 98.25 75 LEU A N 1
ATOM 520 C CA . LEU A 1 75 ? 7.158 -6.245 -16.521 1.00 98.25 75 LEU A CA 1
ATOM 521 C C . LEU A 1 75 ? 7.161 -7.497 -15.631 1.00 98.25 75 LEU A C 1
ATOM 523 O O . LEU A 1 75 ? 6.603 -7.456 -14.549 1.00 98.25 75 LEU A O 1
ATOM 527 N N . HIS A 1 76 ? 7.784 -8.597 -16.061 1.00 98.06 76 HIS A N 1
ATOM 528 C CA . HIS A 1 76 ? 7.924 -9.805 -15.237 1.00 98.06 76 HIS A CA 1
ATOM 529 C C . HIS A 1 76 ? 9.000 -9.700 -14.143 1.00 98.06 76 HIS A C 1
ATOM 531 O O . HIS A 1 76 ? 9.054 -10.563 -13.269 1.00 98.06 76 HIS A O 1
ATOM 537 N N . ARG A 1 77 ? 9.904 -8.719 -14.229 1.00 97.31 77 ARG A N 1
ATOM 538 C CA . ARG A 1 77 ? 11.048 -8.545 -13.315 1.00 97.31 77 ARG A CA 1
ATOM 539 C C . ARG A 1 77 ? 10.801 -7.484 -12.242 1.00 97.31 77 ARG A C 1
ATOM 541 O O . ARG A 1 77 ? 11.566 -7.453 -11.281 1.00 97.31 77 ARG A O 1
ATOM 548 N N . MET A 1 78 ? 9.805 -6.627 -12.453 1.00 96.31 78 MET A N 1
ATOM 549 C CA . MET A 1 78 ? 9.346 -5.586 -11.529 1.00 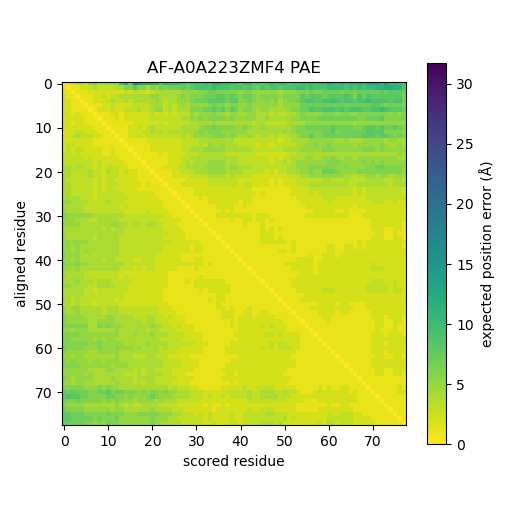96.31 78 MET A CA 1
ATOM 550 C C . MET A 1 78 ? 8.184 -6.109 -10.693 1.00 96.31 78 MET A C 1
ATOM 552 O O . MET A 1 78 ? 8.149 -5.765 -9.495 1.00 96.31 78 MET A O 1
#